Protein AF-A0A661HU20-F1 (afdb_monomer)

pLDDT: mean 93.43, std 5.73, range [69.31, 98.5]

Solvent-accessible surface area (backbone atoms only — not comparable to full-atom values): 5996 Å² total; per-residue (Å²): 107,47,65,55,34,50,47,43,26,57,32,35,50,51,34,36,49,37,51,43,40,39,70,72,67,55,75,50,69,66,49,55,52,54,26,52,54,33,50,52,51,39,53,55,47,49,54,54,61,74,68,38,86,86,56,47,74,68,50,52,53,52,50,52,53,41,51,56,48,46,62,59,48,49,56,50,66,79,40,53,89,80,53,78,61,56,67,56,41,42,54,47,26,51,52,39,26,57,50,29,52,51,47,23,54,52,46,52,60,71,76,105

Mean predicted aligned error: 3.09 Å

Secondary structure (DSSP, 8-state):
-HHHHHHHHHHHHHHHHHHHHHHTT---HHHHHHHHHHHHHHHHHHHHHHT-TT--HHHHHHHHHHHHHHHHHHHHHHTGGG---HHHHHHHHHHHHHHHHHHHHHHHHHT-

Sequence (112 aa):
IVDLAGKQRMLSQRIAKYYISYQAGIKDKNSVIQMNDAVTSFNSAHKKLMSNKTNSAAINAELKKVDKLWKIVYKFYMNIEKGGLPVIVYKTTDDIMKKMNNVTQMYVKLNK

Foldseek 3Di:
DLVLLVLLLVLLVLLLVLLVCVLVVVVDPVSLVSNVVSLVSNVVSLVCQCPDPLDDPVLNVLSVVLVVLNVVLVVCNVPSVVPDDSVSSVVSSVVSNVSSVVSSVVVVVSVD

Structure (mmCIF, N/CA/C/O backbone):
data_AF-A0A661HU20-F1
#
_entry.id   AF-A0A661HU20-F1
#
loop_
_atom_site.group_PDB
_atom_site.id
_atom_site.type_symbol
_atom_site.label_atom_id
_atom_site.label_alt_id
_atom_site.label_comp_id
_atom_site.label_asym_id
_atom_site.label_entity_id
_atom_site.label_seq_id
_atom_site.pdbx_PDB_ins_code
_atom_site.Cartn_x
_atom_site.Cartn_y
_atom_site.Cartn_z
_atom_site.occupancy
_atom_site.B_iso_or_equiv
_atom_site.auth_seq_id
_atom_site.auth_comp_id
_atom_site.auth_asym_id
_atom_site.auth_atom_id
_atom_site.pdbx_PDB_model_num
ATOM 1 N N . ILE A 1 1 ? -7.833 10.259 8.177 1.00 91.62 1 ILE A N 1
ATOM 2 C CA . ILE A 1 1 ? -7.454 8.818 8.265 1.00 91.62 1 ILE A CA 1
ATOM 3 C C . ILE A 1 1 ? -8.128 7.987 7.176 1.00 91.62 1 ILE A C 1
ATOM 5 O O . ILE A 1 1 ? -7.414 7.304 6.452 1.00 91.62 1 ILE A O 1
ATOM 9 N N . VAL A 1 2 ? -9.455 8.081 7.014 1.00 94.31 2 VAL A N 1
ATOM 10 C CA . VAL A 1 2 ? -10.203 7.407 5.930 1.00 94.31 2 VAL A CA 1
ATOM 11 C C . VAL A 1 2 ? -9.582 7.684 4.557 1.00 94.31 2 VAL A C 1
ATOM 13 O O . VAL A 1 2 ? -9.225 6.738 3.858 1.00 94.31 2 VAL A O 1
ATOM 16 N N . ASP A 1 3 ? -9.335 8.953 4.220 1.00 94.50 3 ASP A N 1
ATOM 17 C CA . ASP A 1 3 ? -8.734 9.331 2.930 1.00 94.50 3 ASP A CA 1
ATOM 18 C C . ASP A 1 3 ? -7.323 8.776 2.752 1.00 94.50 3 ASP A C 1
ATOM 20 O O . ASP A 1 3 ? -6.937 8.348 1.665 1.00 94.50 3 ASP A O 1
ATOM 24 N N . LEU A 1 4 ? -6.553 8.724 3.841 1.00 94.81 4 LEU A N 1
ATOM 25 C CA . LEU A 1 4 ? -5.199 8.182 3.836 1.00 94.81 4 LEU A CA 1
ATOM 26 C C . LEU A 1 4 ? -5.212 6.678 3.532 1.00 94.81 4 LEU A C 1
ATOM 28 O O . LEU A 1 4 ? -4.425 6.216 2.707 1.00 94.81 4 LEU A O 1
ATOM 32 N N . ALA A 1 5 ? -6.137 5.930 4.143 1.00 94.50 5 ALA A N 1
ATOM 33 C CA . ALA A 1 5 ? -6.369 4.523 3.827 1.00 94.50 5 ALA A CA 1
ATOM 34 C C . ALA A 1 5 ? -6.879 4.348 2.387 1.00 94.50 5 ALA A C 1
ATOM 36 O O . ALA A 1 5 ? -6.391 3.490 1.654 1.00 94.50 5 ALA A O 1
ATOM 37 N N . GLY A 1 6 ? -7.793 5.216 1.942 1.00 94.12 6 GLY A N 1
ATOM 38 C CA . GLY A 1 6 ? -8.309 5.215 0.575 1.00 94.12 6 GLY A CA 1
ATOM 39 C C . GLY A 1 6 ? -7.208 5.417 -0.469 1.00 94.12 6 GLY A C 1
ATOM 40 O O . GLY A 1 6 ? -7.167 4.684 -1.459 1.00 94.12 6 GLY A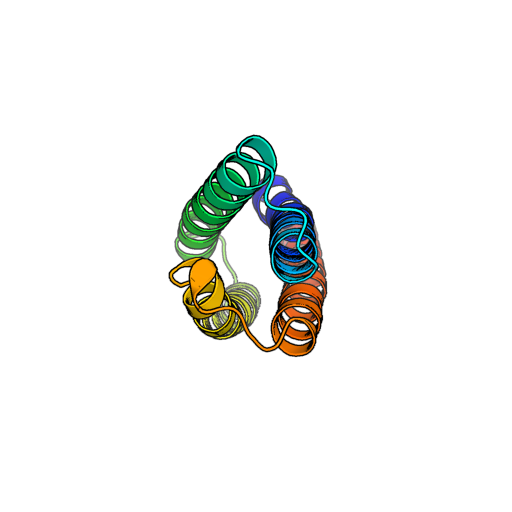 O 1
ATOM 41 N N . LYS A 1 7 ? -6.275 6.344 -0.212 1.00 95.62 7 LYS A N 1
ATOM 42 C CA . LYS A 1 7 ? -5.129 6.657 -1.079 1.00 95.62 7 LYS A CA 1
ATOM 43 C C . LYS A 1 7 ? -4.171 5.474 -1.239 1.00 95.62 7 LYS A C 1
ATOM 45 O O . LYS A 1 7 ? -3.591 5.317 -2.310 1.00 95.62 7 LYS A O 1
ATOM 50 N N . GLN A 1 8 ? -4.031 4.612 -0.230 1.00 94.31 8 GLN A N 1
ATOM 51 C CA . GLN A 1 8 ? -3.169 3.423 -0.311 1.00 94.31 8 GLN A CA 1
ATOM 52 C C . GLN A 1 8 ? -3.609 2.446 -1.409 1.00 94.31 8 GLN A C 1
ATOM 54 O O . GLN A 1 8 ? -2.753 1.864 -2.070 1.00 94.31 8 GLN A O 1
ATOM 59 N N . ARG A 1 9 ? -4.922 2.316 -1.664 1.00 95.38 9 ARG A N 1
ATOM 60 C CA . ARG A 1 9 ? -5.448 1.504 -2.778 1.00 95.38 9 ARG A CA 1
ATOM 61 C C . ARG A 1 9 ? -4.909 2.000 -4.114 1.00 95.38 9 ARG A C 1
ATOM 63 O O . ARG A 1 9 ? -4.273 1.245 -4.842 1.00 95.38 9 ARG A O 1
ATOM 70 N N . MET A 1 10 ? -5.103 3.290 -4.389 1.00 96.06 10 MET A N 1
ATOM 71 C CA . MET A 1 10 ? -4.636 3.922 -5.622 1.00 96.06 10 MET A CA 1
ATOM 72 C C . MET A 1 10 ? -3.117 3.811 -5.758 1.00 96.06 10 MET A C 1
ATOM 74 O O . MET A 1 10 ? -2.630 3.413 -6.811 1.00 96.06 10 MET A O 1
ATOM 78 N N . LEU A 1 11 ? -2.373 4.092 -4.684 1.00 97.06 11 LEU A N 1
ATOM 79 C CA . LEU A 1 11 ? -0.916 3.998 -4.697 1.00 97.06 11 LEU A CA 1
ATOM 80 C C . LEU A 1 11 ? -0.450 2.575 -5.025 1.00 97.06 11 LEU A C 1
ATOM 82 O O . LEU A 1 11 ? 0.397 2.426 -5.896 1.00 97.06 11 LEU A O 1
ATOM 86 N N . SER A 1 12 ? -1.033 1.536 -4.413 1.00 96.38 12 SER A N 1
ATOM 87 C CA . SER A 1 12 ? -0.648 0.140 -4.684 1.00 96.38 12 SER A CA 1
ATOM 88 C C . SER A 1 12 ? -0.781 -0.236 -6.165 1.00 96.38 12 SER A C 1
ATOM 90 O O . SER A 1 12 ? 0.151 -0.790 -6.745 1.00 96.38 12 SER A O 1
ATOM 92 N N . GLN A 1 13 ? -1.886 0.159 -6.800 1.00 96.31 13 GLN A N 1
ATOM 93 C CA . GLN A 1 13 ? -2.138 -0.086 -8.220 1.00 96.31 13 GLN A CA 1
ATOM 94 C C . GLN A 1 13 ? -1.247 0.775 -9.123 1.00 96.31 13 GLN A C 1
ATOM 96 O O . GLN A 1 13 ? -0.730 0.303 -10.134 1.00 96.31 13 GLN A O 1
ATOM 101 N N . ARG A 1 14 ? -1.008 2.035 -8.741 1.00 95.94 14 ARG A N 1
ATOM 102 C CA . ARG A 1 14 ? -0.120 2.946 -9.471 1.00 95.94 14 ARG A CA 1
ATOM 103 C C . ARG A 1 14 ? 1.315 2.425 -9.506 1.00 95.94 14 ARG A C 1
ATOM 105 O O . ARG A 1 14 ? 1.956 2.476 -10.551 1.00 95.94 14 ARG A O 1
ATOM 112 N N . ILE A 1 15 ? 1.801 1.899 -8.385 1.00 94.62 15 ILE A N 1
ATOM 113 C CA . ILE A 1 15 ? 3.132 1.301 -8.306 1.00 94.62 15 ILE A CA 1
ATOM 114 C C . ILE A 1 15 ? 3.204 0.047 -9.191 1.00 94.62 15 ILE A C 1
ATOM 116 O O . ILE A 1 15 ? 4.142 -0.083 -9.976 1.00 94.62 15 ILE A O 1
ATOM 120 N N . ALA A 1 16 ? 2.196 -0.832 -9.126 1.00 94.31 16 ALA A N 1
ATOM 121 C CA . ALA A 1 16 ? 2.124 -2.026 -9.969 1.00 94.31 16 ALA A CA 1
ATOM 122 C C . ALA A 1 16 ? 2.192 -1.679 -11.461 1.00 94.31 16 ALA A C 1
ATOM 124 O O . ALA A 1 16 ? 2.978 -2.273 -12.197 1.00 94.31 16 ALA A O 1
ATOM 125 N N . LYS A 1 17 ? 1.421 -0.669 -11.887 1.00 95.00 17 LYS A N 1
ATOM 126 C CA . LYS A 1 17 ? 1.413 -0.167 -13.264 1.00 95.00 17 LYS A CA 1
ATOM 127 C C . LYS A 1 17 ? 2.819 0.214 -13.723 1.00 95.00 17 LYS A C 1
ATOM 129 O O . LYS A 1 17 ? 3.282 -0.318 -14.725 1.00 95.00 17 LYS A O 1
ATOM 134 N N . TYR A 1 18 ? 3.504 1.097 -12.996 1.00 94.19 18 TYR A N 1
ATOM 135 C CA . TYR A 1 18 ? 4.831 1.555 -13.416 1.00 94.19 18 TYR A CA 1
ATOM 136 C C . TYR A 1 18 ? 5.870 0.439 -13.403 1.00 94.19 18 TYR A C 1
ATOM 138 O O . TYR A 1 18 ? 6.680 0.359 -14.323 1.00 94.19 18 TYR A O 1
ATOM 146 N N . TYR A 1 19 ? 5.819 -0.449 -12.408 1.00 92.69 19 TYR A N 1
ATOM 147 C CA . TYR A 1 19 ? 6.715 -1.595 -12.357 1.00 92.69 19 TYR A CA 1
ATOM 148 C C . TYR A 1 19 ? 6.541 -2.499 -13.578 1.00 92.69 19 TYR A C 1
ATOM 150 O O . TYR A 1 19 ? 7.511 -2.795 -14.268 1.00 92.69 19 TYR A O 1
ATOM 158 N N . ILE A 1 20 ? 5.304 -2.901 -13.879 1.00 92.44 20 ILE A N 1
ATOM 159 C CA . ILE A 1 20 ? 5.002 -3.783 -15.012 1.00 92.44 20 ILE A CA 1
ATOM 160 C C . ILE A 1 20 ? 5.379 -3.107 -16.333 1.00 92.44 20 ILE A C 1
ATOM 162 O O . ILE A 1 20 ? 5.992 -3.748 -17.181 1.00 92.44 20 ILE A O 1
ATOM 166 N N . SER A 1 21 ? 5.087 -1.813 -16.493 1.00 92.38 21 SER A N 1
ATOM 167 C CA . SER A 1 21 ? 5.495 -1.048 -17.677 1.00 92.38 21 SER A CA 1
ATOM 168 C C . SER A 1 21 ? 7.015 -1.021 -17.851 1.00 92.38 21 SER A C 1
ATOM 170 O O . SER A 1 21 ? 7.502 -1.275 -18.952 1.00 92.38 21 SER A O 1
ATOM 172 N N . TYR A 1 22 ? 7.772 -0.796 -16.773 1.00 92.00 22 TYR A N 1
ATOM 173 C CA . TYR A 1 22 ? 9.234 -0.845 -16.814 1.00 92.00 22 TYR A CA 1
ATOM 174 C C . TYR A 1 22 ? 9.742 -2.240 -17.211 1.00 92.00 22 TYR A C 1
ATOM 176 O O . TYR A 1 22 ? 10.618 -2.358 -18.069 1.00 92.00 22 TYR A O 1
ATOM 184 N N . GLN A 1 23 ? 9.169 -3.303 -16.629 1.00 90.75 23 GLN A N 1
ATOM 185 C CA . GLN A 1 23 ? 9.517 -4.692 -16.961 1.00 90.75 23 GLN A CA 1
ATOM 186 C C . GLN A 1 23 ? 9.169 -5.063 -18.410 1.00 90.75 23 GLN A C 1
ATOM 188 O O . GLN A 1 23 ? 9.839 -5.904 -18.999 1.00 90.75 23 GLN A O 1
ATOM 193 N N . ALA A 1 24 ? 8.166 -4.413 -19.001 1.00 91.12 24 ALA A N 1
ATOM 194 C CA . ALA A 1 24 ? 7.800 -4.567 -20.407 1.00 91.12 24 ALA A CA 1
ATOM 195 C C . ALA A 1 24 ? 8.707 -3.775 -21.375 1.00 91.12 24 ALA A C 1
ATOM 197 O O . ALA A 1 24 ? 8.430 -3.724 -22.569 1.00 91.12 24 ALA A O 1
ATOM 198 N N . GLY A 1 25 ? 9.776 -3.137 -20.882 1.00 89.50 25 GLY A N 1
ATOM 199 C CA . GLY A 1 25 ? 10.728 -2.380 -21.699 1.00 89.50 25 GLY A CA 1
ATOM 200 C C . GLY A 1 25 ? 10.399 -0.893 -21.854 1.00 89.50 25 GLY A C 1
ATOM 201 O O . GLY A 1 25 ? 11.186 -0.159 -22.451 1.00 89.50 25 GLY A O 1
ATOM 202 N N . ILE A 1 26 ? 9.298 -0.409 -21.268 1.00 88.69 26 ILE A N 1
ATOM 203 C CA . ILE A 1 26 ? 8.929 1.014 -21.278 1.00 88.69 26 ILE A CA 1
ATOM 204 C C . ILE A 1 26 ? 9.703 1.725 -20.160 1.00 88.69 26 ILE A C 1
ATOM 206 O O . ILE A 1 26 ? 9.202 1.945 -19.057 1.00 88.69 26 ILE A O 1
ATOM 210 N N . LYS A 1 27 ? 10.968 2.054 -20.439 1.00 85.75 27 LYS A N 1
ATOM 211 C CA . LYS A 1 27 ? 11.925 2.633 -19.478 1.00 85.75 27 LYS A CA 1
ATOM 212 C C . LYS A 1 27 ? 11.958 4.164 -19.511 1.00 85.75 27 LYS A C 1
ATOM 214 O O . LYS A 1 27 ? 13.020 4.780 -19.561 1.00 85.75 27 LYS A O 1
ATOM 219 N N . ASP A 1 28 ? 10.786 4.784 -19.497 1.00 88.69 28 ASP A N 1
ATOM 220 C CA . ASP A 1 28 ? 10.666 6.239 -19.406 1.00 88.69 28 ASP A CA 1
ATOM 221 C C . ASP A 1 28 ? 11.128 6.745 -18.022 1.00 88.69 28 ASP A C 1
ATOM 223 O O . ASP A 1 28 ? 10.706 6.233 -16.979 1.00 88.69 28 ASP A O 1
ATOM 227 N N . LYS A 1 29 ? 11.987 7.776 -18.009 1.00 87.88 29 LYS A N 1
ATOM 228 C CA . LYS A 1 29 ? 12.517 8.378 -16.773 1.00 87.88 29 LYS A CA 1
ATOM 229 C C . LYS A 1 29 ? 11.397 8.908 -15.879 1.00 87.88 29 LYS A C 1
ATOM 231 O O . LYS A 1 29 ? 11.467 8.742 -14.661 1.00 87.88 29 LYS A O 1
ATOM 236 N N . ASN A 1 30 ? 10.351 9.492 -16.466 1.00 89.44 30 ASN A N 1
ATOM 237 C CA . ASN A 1 30 ? 9.233 10.023 -15.692 1.00 89.44 30 ASN A CA 1
ATOM 238 C C . ASN A 1 30 ? 8.483 8.901 -14.963 1.00 89.44 30 ASN A C 1
ATOM 240 O O . ASN A 1 30 ? 8.137 9.052 -13.798 1.00 89.44 30 ASN A O 1
ATOM 244 N N . SER A 1 31 ? 8.287 7.749 -15.597 1.00 88.06 31 SER A N 1
ATOM 245 C CA . SER A 1 31 ? 7.624 6.582 -15.011 1.00 88.06 31 SER A CA 1
ATOM 246 C C . SER A 1 31 ? 8.381 6.033 -13.800 1.00 88.06 31 SER A C 1
ATOM 248 O O . SER A 1 31 ? 7.756 5.692 -12.795 1.00 88.06 31 SER A O 1
ATOM 250 N N . VAL A 1 32 ? 9.719 6.017 -13.848 1.00 89.31 32 VAL A N 1
ATOM 251 C CA . VAL A 1 32 ? 10.560 5.624 -12.702 1.00 89.31 32 VAL A CA 1
ATOM 252 C C . VAL A 1 32 ? 10.419 6.618 -11.546 1.00 89.31 32 VAL A C 1
ATOM 254 O O . VAL A 1 32 ? 10.211 6.202 -10.406 1.00 89.31 32 VAL A O 1
ATOM 257 N N . ILE A 1 33 ? 10.462 7.924 -11.831 1.00 92.06 33 ILE A N 1
ATOM 258 C CA . ILE A 1 33 ? 10.263 8.977 -10.820 1.00 92.06 33 ILE A CA 1
ATOM 259 C C . ILE A 1 33 ? 8.882 8.834 -10.168 1.00 92.06 33 ILE A C 1
ATOM 261 O O . ILE A 1 33 ? 8.771 8.724 -8.949 1.00 92.06 33 ILE A O 1
ATOM 265 N N . GLN A 1 34 ? 7.828 8.725 -10.977 1.00 92.19 34 GLN A N 1
ATOM 266 C CA . GLN A 1 34 ? 6.452 8.608 -10.493 1.00 92.19 34 GLN A CA 1
ATOM 267 C C . GLN A 1 34 ? 6.216 7.327 -9.680 1.00 92.19 34 GLN A C 1
ATOM 269 O O . GLN A 1 34 ? 5.406 7.319 -8.749 1.00 92.19 34 GLN A O 1
ATOM 274 N N . MET A 1 35 ? 6.914 6.238 -10.008 1.00 92.56 35 MET A N 1
ATOM 275 C CA . MET A 1 35 ? 6.907 5.025 -9.195 1.00 92.56 35 MET A CA 1
ATOM 276 C C . MET A 1 35 ? 7.563 5.265 -7.833 1.00 92.56 35 MET A C 1
ATOM 278 O O . MET A 1 35 ? 6.967 4.920 -6.813 1.00 92.56 35 MET A O 1
ATOM 282 N N . ASN A 1 36 ? 8.750 5.874 -7.801 1.00 93.19 36 ASN A N 1
ATOM 283 C CA . ASN A 1 36 ? 9.475 6.166 -6.562 1.00 93.19 36 ASN A CA 1
ATOM 284 C C . ASN A 1 36 ? 8.671 7.090 -5.634 1.00 93.19 36 ASN A C 1
ATOM 286 O O . ASN A 1 36 ? 8.576 6.836 -4.428 1.00 93.19 36 ASN A O 1
ATOM 290 N N . ASP A 1 37 ? 8.007 8.097 -6.198 1.00 95.75 37 ASP A N 1
ATOM 291 C CA . ASP A 1 37 ? 7.114 8.993 -5.462 1.00 95.75 37 ASP A CA 1
ATOM 292 C C . ASP A 1 37 ? 5.913 8.241 -4.881 1.00 95.75 37 ASP A C 1
ATOM 294 O O . ASP A 1 37 ? 5.520 8.452 -3.725 1.00 95.75 37 ASP A O 1
ATOM 298 N N . ALA A 1 38 ? 5.333 7.320 -5.657 1.00 96.00 38 ALA A N 1
ATOM 299 C CA . ALA A 1 38 ? 4.222 6.495 -5.206 1.00 96.00 38 ALA A CA 1
ATOM 300 C C . ALA A 1 38 ? 4.645 5.521 -4.092 1.00 96.00 38 ALA A C 1
ATOM 302 O O . ALA A 1 38 ? 3.928 5.396 -3.097 1.00 96.00 38 ALA A O 1
ATOM 303 N N . VAL A 1 39 ? 5.821 4.892 -4.204 1.00 96.25 39 VAL A N 1
ATOM 304 C CA . VAL A 1 39 ? 6.413 4.017 -3.175 1.00 96.25 39 VAL A CA 1
ATOM 305 C C . VAL A 1 39 ? 6.670 4.794 -1.881 1.00 96.25 39 VAL A C 1
ATOM 307 O O . VAL A 1 39 ? 6.285 4.348 -0.797 1.00 96.25 39 VAL A O 1
ATOM 310 N N . THR A 1 40 ? 7.261 5.985 -1.981 1.00 96.50 40 THR A N 1
ATOM 311 C CA . THR A 1 40 ? 7.535 6.863 -0.833 1.00 96.50 40 THR A CA 1
ATOM 312 C C . THR A 1 40 ? 6.241 7.307 -0.156 1.00 96.50 40 THR A C 1
ATOM 314 O O . THR A 1 40 ? 6.091 7.203 1.066 1.00 96.50 40 THR A O 1
ATOM 317 N N . SER A 1 41 ? 5.260 7.725 -0.959 1.00 96.94 41 SER A N 1
ATOM 318 C CA . SER A 1 41 ? 3.928 8.096 -0.482 1.00 96.94 41 SER A CA 1
ATOM 319 C C . SER A 1 41 ? 3.231 6.930 0.215 1.00 96.94 41 SER A C 1
ATOM 321 O O . SER A 1 41 ? 2.624 7.130 1.270 1.00 96.94 41 SER A O 1
ATOM 323 N N . PHE A 1 42 ? 3.329 5.716 -0.339 1.00 97.44 42 PHE A N 1
ATOM 324 C CA . PHE A 1 42 ? 2.740 4.519 0.252 1.00 97.44 42 PHE A CA 1
ATOM 325 C C . PHE A 1 42 ? 3.370 4.230 1.615 1.00 97.44 42 PHE A C 1
ATOM 327 O O . PHE A 1 42 ? 2.647 4.116 2.602 1.00 97.44 42 PHE A O 1
ATOM 334 N N . ASN A 1 43 ? 4.703 4.207 1.696 1.00 96.38 43 ASN A N 1
ATOM 335 C CA . ASN A 1 43 ? 5.448 3.985 2.936 1.00 96.38 43 ASN A CA 1
ATOM 336 C C . ASN A 1 43 ? 5.068 4.979 4.041 1.00 96.38 43 ASN A C 1
ATOM 338 O O . ASN A 1 43 ? 4.764 4.583 5.168 1.00 96.38 43 ASN A O 1
ATOM 342 N N . SER A 1 44 ? 5.073 6.275 3.721 1.00 96.94 44 SER A N 1
ATOM 343 C CA . SER A 1 44 ? 4.762 7.337 4.684 1.00 96.94 44 SER A CA 1
ATOM 344 C C . SER A 1 44 ? 3.328 7.223 5.205 1.00 96.94 44 SER A C 1
ATOM 346 O O . SER A 1 44 ? 3.086 7.245 6.414 1.00 96.94 44 SER A O 1
ATOM 348 N N . ALA A 1 45 ? 2.366 7.033 4.301 1.00 96.94 45 ALA A N 1
ATOM 349 C CA . ALA A 1 45 ? 0.968 6.873 4.670 1.00 96.94 45 ALA A CA 1
ATOM 350 C C . ALA A 1 45 ? 0.719 5.578 5.463 1.00 96.94 45 ALA A C 1
ATOM 352 O O . ALA A 1 45 ? -0.014 5.612 6.448 1.00 96.94 45 ALA A O 1
ATOM 353 N N . HIS A 1 46 ? 1.369 4.466 5.107 1.00 97.94 46 HIS A N 1
ATOM 354 C CA . HIS A 1 46 ? 1.222 3.199 5.820 1.00 97.94 46 HIS A CA 1
ATOM 355 C C . HIS A 1 46 ? 1.740 3.290 7.262 1.00 97.94 46 HIS A C 1
ATOM 357 O O . HIS A 1 46 ? 1.044 2.883 8.191 1.00 97.94 46 HIS A O 1
ATOM 363 N N . LYS A 1 47 ? 2.906 3.921 7.474 1.00 97.56 47 LYS A N 1
ATOM 364 C CA . LYS A 1 47 ? 3.443 4.192 8.820 1.00 97.56 47 LYS A CA 1
ATOM 365 C C . LYS A 1 47 ? 2.461 4.998 9.674 1.00 97.56 47 LYS A C 1
ATOM 367 O O . LYS A 1 47 ? 2.191 4.614 10.807 1.00 97.56 47 LYS A O 1
ATOM 372 N N . LYS A 1 48 ? 1.880 6.066 9.113 1.00 97.75 48 LYS A N 1
ATOM 373 C CA . LYS A 1 48 ? 0.875 6.898 9.800 1.00 97.75 48 LYS A CA 1
ATOM 374 C C . LYS A 1 48 ? -0.390 6.119 10.168 1.00 97.75 48 LYS A C 1
ATOM 376 O O . LYS A 1 48 ? -0.950 6.344 11.236 1.00 97.75 48 LYS A O 1
ATOM 381 N N . LEU A 1 49 ? -0.850 5.219 9.295 1.00 97.69 49 LEU A N 1
ATOM 382 C CA . LEU A 1 49 ? -2.007 4.363 9.575 1.00 97.69 49 LEU A CA 1
ATOM 383 C C . LEU A 1 49 ? -1.696 3.363 10.691 1.00 97.69 49 LEU A C 1
ATOM 385 O O . LEU A 1 49 ? -2.495 3.220 11.609 1.00 97.69 49 LEU A O 1
ATOM 389 N N . MET A 1 50 ? -0.527 2.721 10.655 1.00 97.81 50 MET A N 1
ATOM 390 C CA . MET A 1 50 ? -0.076 1.777 11.684 1.00 97.81 50 MET A CA 1
ATOM 391 C C . MET A 1 50 ? 0.096 2.426 13.066 1.00 97.81 50 MET A C 1
ATOM 393 O O . MET A 1 50 ? -0.153 1.773 14.074 1.00 97.81 50 MET A O 1
ATOM 397 N N . SER A 1 51 ? 0.496 3.701 13.129 1.00 97.25 51 SER A N 1
ATOM 398 C CA . SER A 1 51 ? 0.678 4.443 14.387 1.00 97.25 51 SER A CA 1
ATOM 399 C C . SER A 1 51 ? -0.581 5.167 14.879 1.00 97.25 51 SER A C 1
ATOM 401 O O . SER A 1 51 ? -0.520 5.918 15.854 1.00 97.25 51 SER A O 1
ATOM 403 N N . ASN A 1 52 ? -1.712 5.033 14.186 1.00 96.75 52 ASN A N 1
ATOM 404 C CA . ASN A 1 52 ? -2.924 5.759 14.536 1.00 96.75 52 ASN A CA 1
ATOM 405 C C . ASN A 1 52 ? -3.563 5.186 15.815 1.00 96.75 52 ASN A C 1
ATOM 407 O O . ASN A 1 52 ? -4.005 4.039 15.851 1.00 96.75 52 ASN A O 1
ATOM 411 N N . LYS A 1 53 ? -3.672 6.029 16.848 1.00 95.69 53 LYS A N 1
ATOM 412 C CA . LYS A 1 53 ? -4.215 5.675 18.170 1.00 95.69 53 LYS A CA 1
ATOM 413 C C . LYS A 1 53 ? -5.688 5.250 18.148 1.00 95.69 53 LYS A C 1
ATOM 415 O O . LYS A 1 53 ? -6.125 4.565 19.059 1.00 95.69 53 LYS A O 1
ATOM 420 N N . THR A 1 54 ? -6.442 5.637 17.119 1.00 95.12 54 THR A N 1
ATOM 421 C CA . THR A 1 54 ? -7.866 5.277 16.975 1.00 95.12 54 THR A CA 1
ATOM 422 C C . THR A 1 54 ? -8.077 3.872 16.402 1.00 95.12 54 THR A C 1
ATOM 424 O O . THR A 1 54 ? -9.208 3.411 16.291 1.00 95.12 54 THR A O 1
ATOM 427 N N . ASN A 1 55 ? -7.013 3.158 16.023 1.00 97.62 55 ASN A N 1
ATOM 428 C CA . ASN A 1 55 ? -7.149 1.829 15.440 1.00 97.62 55 ASN A CA 1
ATOM 429 C C . ASN A 1 55 ? -7.730 0.823 16.439 1.00 97.62 55 ASN A C 1
ATOM 431 O O . ASN A 1 55 ? -7.164 0.584 17.504 1.00 97.62 55 ASN A O 1
ATOM 435 N N . SER A 1 56 ? -8.787 0.126 16.025 1.00 97.38 56 SER A N 1
ATOM 436 C CA . SER A 1 56 ? -9.222 -1.093 16.703 1.00 97.38 56 SER A CA 1
ATOM 437 C C . SER A 1 56 ? -8.219 -2.236 16.492 1.00 97.38 56 SER A C 1
ATOM 439 O O . SER A 1 56 ? -7.401 -2.219 15.562 1.00 97.38 56 SER A O 1
ATOM 441 N N . ALA A 1 57 ? -8.309 -3.283 17.318 1.00 97.50 57 ALA A N 1
ATOM 442 C CA . ALA A 1 57 ? -7.497 -4.492 17.158 1.00 97.50 57 ALA A CA 1
ATOM 443 C C . ALA A 1 57 ? -7.639 -5.109 15.752 1.00 97.50 57 ALA A C 1
ATOM 445 O O . ALA A 1 57 ? -6.649 -5.531 15.154 1.00 97.50 57 ALA A O 1
ATOM 446 N N . ALA A 1 58 ? -8.853 -5.085 15.192 1.00 97.62 58 ALA A N 1
ATOM 447 C CA . ALA A 1 58 ? -9.131 -5.589 13.853 1.00 97.62 58 ALA A CA 1
ATOM 448 C C . ALA A 1 58 ? -8.448 -4.746 12.757 1.00 97.62 58 ALA A C 1
ATOM 450 O O . ALA A 1 58 ? -7.851 -5.308 11.838 1.00 97.62 58 ALA A O 1
ATOM 451 N N . ILE A 1 59 ? -8.470 -3.410 12.870 1.00 98.06 59 ILE A N 1
ATOM 452 C CA . ILE A 1 59 ? -7.769 -2.516 11.930 1.00 98.06 59 ILE A CA 1
ATOM 453 C C . ILE A 1 59 ? -6.260 -2.776 11.982 1.00 98.06 59 ILE A C 1
ATOM 455 O O . ILE A 1 59 ? -5.625 -2.954 10.943 1.00 98.06 59 ILE A O 1
ATOM 459 N N . ASN A 1 60 ? -5.689 -2.870 13.186 1.00 98.50 60 ASN A N 1
ATOM 460 C CA . ASN A 1 60 ? -4.268 -3.172 13.366 1.00 98.50 60 ASN A CA 1
ATOM 461 C C . ASN A 1 60 ? -3.884 -4.538 12.774 1.00 98.50 60 ASN A C 1
ATOM 463 O O . ASN A 1 60 ? -2.804 -4.680 12.200 1.00 98.50 60 ASN A O 1
ATOM 467 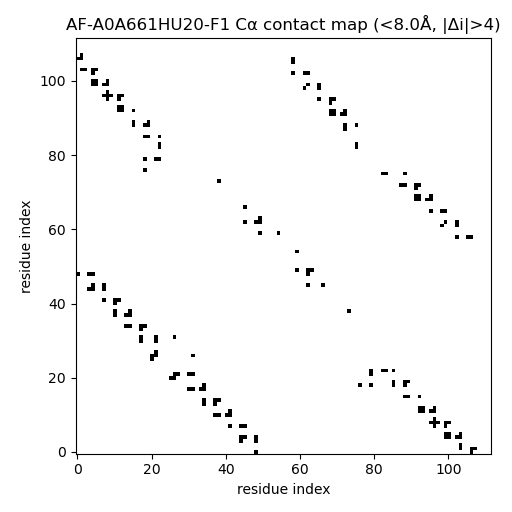N N . ALA A 1 61 ? -4.755 -5.544 12.882 1.00 98.31 61 ALA A N 1
ATOM 468 C CA . ALA A 1 61 ? -4.520 -6.857 12.290 1.00 98.31 61 ALA A CA 1
ATOM 469 C C . ALA A 1 61 ? -4.490 -6.803 10.752 1.00 98.31 61 ALA A C 1
ATOM 471 O O . ALA A 1 61 ? -3.591 -7.385 10.142 1.00 98.31 61 ALA A O 1
ATOM 472 N N . GLU A 1 62 ? -5.420 -6.085 10.115 1.00 98.12 62 GLU A N 1
ATOM 473 C CA . GLU A 1 62 ? -5.421 -5.925 8.654 1.00 98.12 62 GLU A CA 1
ATOM 474 C C . GLU A 1 62 ? -4.236 -5.091 8.157 1.00 98.12 62 GLU A C 1
ATOM 476 O O . GLU A 1 62 ? -3.572 -5.487 7.197 1.00 98.12 62 GLU A O 1
ATOM 481 N N . LEU A 1 63 ? -3.888 -3.998 8.842 1.00 98.44 63 LEU A N 1
ATOM 482 C CA . LEU A 1 63 ? -2.714 -3.198 8.489 1.00 98.44 63 LEU A CA 1
ATOM 483 C C . LEU A 1 63 ? -1.413 -4.009 8.599 1.00 98.44 63 LEU A C 1
ATOM 485 O O . LEU A 1 63 ? -0.573 -3.920 7.709 1.00 98.44 63 LEU A O 1
ATOM 489 N N . LYS A 1 64 ? -1.274 -4.888 9.602 1.00 98.50 64 LYS A N 1
ATOM 490 C CA . LYS A 1 64 ? -0.135 -5.823 9.695 1.00 98.50 64 LYS A CA 1
ATOM 491 C C . LYS A 1 64 ? -0.076 -6.808 8.524 1.00 98.50 64 LYS A C 1
ATOM 493 O O . LYS A 1 64 ? 1.016 -7.182 8.098 1.00 98.50 64 LYS A O 1
ATOM 498 N N . LYS A 1 65 ? -1.220 -7.259 7.996 1.00 98.31 65 LYS A N 1
ATOM 499 C CA . LYS A 1 65 ? -1.247 -8.104 6.786 1.00 98.31 65 LYS A CA 1
ATOM 500 C C . LYS A 1 65 ? -0.766 -7.309 5.572 1.00 98.31 65 LYS A C 1
ATOM 502 O O . LYS A 1 65 ? 0.033 -7.827 4.797 1.00 98.31 65 LYS A O 1
ATOM 507 N N . VAL A 1 66 ? -1.209 -6.058 5.440 1.00 98.19 66 VAL A N 1
ATOM 508 C CA . VAL A 1 66 ? -0.740 -5.148 4.385 1.00 98.19 66 VAL A CA 1
ATOM 509 C C . VAL A 1 66 ? 0.765 -4.897 4.499 1.00 98.19 66 VAL A C 1
ATOM 511 O O . VAL A 1 66 ? 1.447 -5.007 3.489 1.00 98.19 66 VAL A O 1
ATOM 514 N N . ASP A 1 67 ? 1.304 -4.665 5.699 1.00 98.19 67 ASP A N 1
ATOM 515 C CA . ASP A 1 67 ? 2.747 -4.479 5.928 1.00 98.19 67 ASP A CA 1
ATOM 516 C C . ASP A 1 67 ? 3.573 -5.680 5.435 1.00 98.19 67 ASP A C 1
ATOM 518 O O . ASP A 1 67 ? 4.585 -5.517 4.751 1.00 98.19 67 ASP A O 1
ATOM 522 N N . LYS A 1 68 ? 3.116 -6.907 5.721 1.00 97.94 68 LYS A N 1
ATOM 523 C CA . LYS A 1 68 ? 3.774 -8.137 5.248 1.00 97.94 68 LYS A CA 1
ATOM 524 C C . LYS A 1 68 ? 3.799 -8.219 3.722 1.00 97.94 68 LYS A C 1
ATOM 526 O O . LYS A 1 68 ? 4.855 -8.477 3.150 1.00 97.94 68 LYS A O 1
ATOM 531 N N . LEU A 1 69 ? 2.660 -7.980 3.069 1.00 97.00 69 LEU A N 1
ATOM 532 C CA . LEU A 1 69 ? 2.566 -7.975 1.604 1.00 97.00 69 LEU A CA 1
ATOM 533 C C . LEU A 1 69 ? 3.429 -6.865 0.999 1.00 97.00 69 LEU A C 1
ATOM 535 O O . LEU A 1 69 ? 4.144 -7.083 0.023 1.00 97.00 69 LEU A O 1
ATOM 539 N N . TRP A 1 70 ? 3.417 -5.687 1.617 1.00 96.69 70 TRP A N 1
ATOM 540 C CA . TRP A 1 70 ? 4.192 -4.542 1.170 1.00 96.69 70 TRP A CA 1
ATOM 541 C C . TRP A 1 70 ? 5.699 -4.811 1.214 1.00 96.69 70 TRP A C 1
ATOM 543 O O . TRP A 1 70 ? 6.398 -4.538 0.243 1.00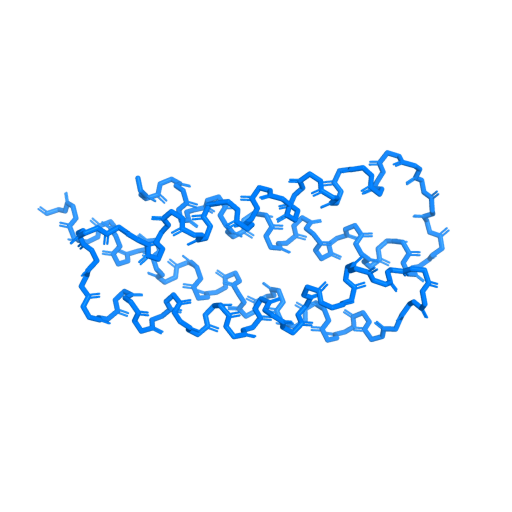 96.69 70 TRP A O 1
ATOM 553 N N . LYS A 1 71 ? 6.204 -5.445 2.279 1.00 94.69 71 LYS A N 1
ATOM 554 C CA . LYS A 1 71 ? 7.614 -5.865 2.385 1.00 94.69 71 LYS A CA 1
ATOM 5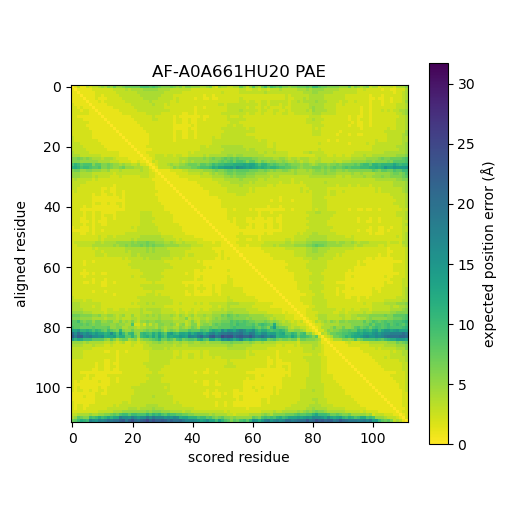55 C C . LYS A 1 71 ? 8.048 -6.834 1.285 1.00 94.69 71 LYS A C 1
ATOM 557 O O . LYS A 1 71 ? 9.229 -6.855 0.943 1.00 94.69 71 LYS A O 1
ATOM 562 N N . ILE A 1 72 ? 7.130 -7.634 0.739 1.00 91.75 72 ILE A N 1
ATOM 563 C CA . ILE A 1 72 ? 7.416 -8.523 -0.395 1.00 91.75 72 ILE A CA 1
ATOM 564 C C . ILE A 1 72 ? 7.631 -7.683 -1.653 1.00 91.75 72 ILE A C 1
ATOM 566 O O . ILE A 1 72 ? 8.696 -7.764 -2.262 1.00 91.75 72 ILE A O 1
ATOM 570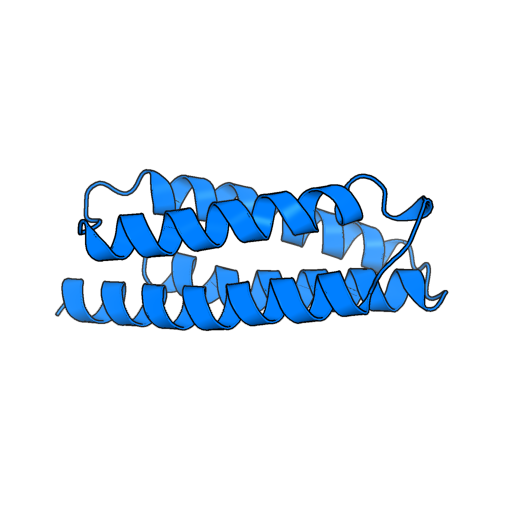 N N . VAL A 1 73 ? 6.665 -6.831 -2.009 1.00 91.19 73 VAL A N 1
ATOM 571 C CA . VAL A 1 73 ? 6.741 -6.031 -3.246 1.00 91.19 73 VAL A CA 1
ATOM 572 C C . VAL A 1 73 ? 7.814 -4.946 -3.197 1.00 91.19 73 VAL A C 1
ATOM 574 O O . VAL A 1 73 ? 8.445 -4.670 -4.212 1.00 91.19 73 VAL A O 1
ATOM 577 N N . TYR A 1 74 ? 8.104 -4.391 -2.017 1.00 91.88 74 TYR A N 1
ATOM 578 C CA . TYR A 1 74 ? 9.123 -3.354 -1.835 1.00 91.88 74 TYR A CA 1
ATOM 579 C C . TYR A 1 74 ? 10.515 -3.780 -2.328 1.00 91.88 74 TYR A C 1
ATOM 581 O O . TYR A 1 74 ? 11.256 -2.971 -2.885 1.00 91.88 74 TYR A O 1
ATOM 589 N N . LYS A 1 75 ? 10.852 -5.070 -2.199 1.00 90.38 75 LYS A N 1
ATOM 590 C CA . LYS A 1 75 ? 12.132 -5.625 -2.668 1.00 90.38 75 LYS A CA 1
ATOM 591 C C . LYS A 1 75 ? 12.292 -5.542 -4.188 1.00 90.38 75 LYS A C 1
ATOM 593 O O . LYS A 1 75 ? 13.404 -5.303 -4.660 1.00 90.38 75 LYS A O 1
ATOM 598 N N . PHE A 1 76 ? 11.195 -5.715 -4.928 1.00 88.25 76 PHE A N 1
ATOM 599 C CA . PHE A 1 76 ? 11.181 -5.627 -6.389 1.00 88.25 76 PHE A CA 1
ATOM 600 C C . PHE A 1 76 ? 11.368 -4.185 -6.856 1.00 88.25 76 PHE A C 1
ATOM 602 O O . PHE A 1 76 ? 12.098 -3.948 -7.812 1.00 88.25 76 PHE A O 1
ATOM 609 N N . TYR A 1 77 ? 10.785 -3.212 -6.150 1.00 85.06 77 TYR A N 1
ATOM 610 C CA . TYR A 1 77 ? 10.969 -1.795 -6.482 1.00 85.06 77 TYR A CA 1
ATOM 611 C C . TYR A 1 77 ? 12.396 -1.323 -6.214 1.00 85.06 77 TYR A C 1
ATOM 613 O O . TYR A 1 77 ? 12.960 -0.592 -7.021 1.00 85.06 77 TYR A O 1
ATOM 621 N N . MET A 1 78 ? 13.011 -1.790 -5.124 1.00 85.38 78 MET A N 1
ATOM 622 C CA . MET A 1 78 ? 14.388 -1.416 -4.787 1.00 85.38 78 MET A CA 1
ATOM 623 C C . MET A 1 78 ? 15.439 -1.959 -5.754 1.00 85.38 78 MET A C 1
ATOM 625 O O . MET A 1 78 ? 16.547 -1.439 -5.803 1.00 85.38 78 MET A O 1
ATOM 629 N N . ASN A 1 79 ? 15.098 -2.990 -6.523 1.00 84.38 79 ASN A N 1
ATOM 630 C CA . ASN A 1 79 ? 15.977 -3.600 -7.513 1.00 84.38 79 ASN A CA 1
ATOM 631 C C . ASN A 1 79 ? 15.282 -3.686 -8.877 1.00 84.38 79 ASN A C 1
ATOM 633 O O . ASN A 1 79 ? 15.388 -4.705 -9.558 1.00 84.38 79 ASN A O 1
ATOM 637 N N . ILE A 1 80 ? 14.548 -2.639 -9.269 1.00 81.94 80 ILE A N 1
ATOM 638 C CA . ILE A 1 80 ? 13.711 -2.674 -10.476 1.00 81.94 80 ILE A CA 1
ATOM 639 C C . ILE A 1 80 ? 14.493 -3.029 -11.753 1.00 81.94 80 ILE A C 1
ATOM 641 O O . ILE A 1 80 ? 13.954 -3.703 -12.630 1.00 81.94 80 ILE A O 1
ATOM 645 N N . GLU A 1 81 ? 15.773 -2.659 -11.827 1.00 79.00 81 GLU A N 1
ATOM 646 C CA . GLU A 1 81 ? 16.659 -2.957 -12.961 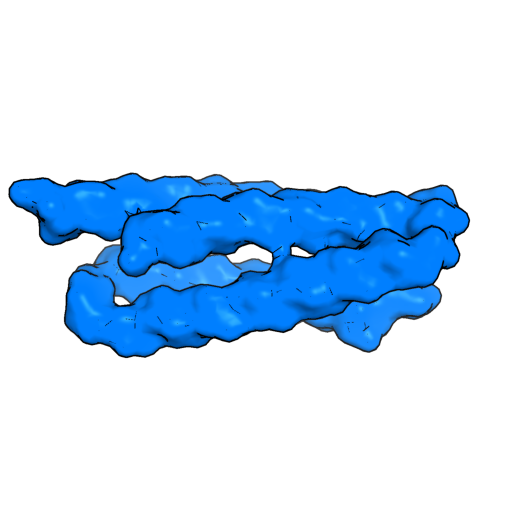1.00 79.00 81 GLU A CA 1
ATOM 647 C C . GLU A 1 81 ? 17.011 -4.445 -13.091 1.00 79.00 81 GLU A C 1
ATOM 649 O O . GLU A 1 81 ? 17.170 -4.929 -14.209 1.00 79.00 81 GLU A O 1
ATOM 654 N N . LYS A 1 82 ? 17.076 -5.189 -11.973 1.00 79.75 82 LYS A N 1
ATOM 655 C CA . LYS A 1 82 ? 17.265 -6.655 -11.988 1.00 79.75 82 LYS A CA 1
ATOM 656 C C . LYS A 1 82 ? 16.048 -7.376 -12.569 1.00 79.75 82 LYS A C 1
ATOM 658 O O . LYS A 1 82 ? 16.162 -8.498 -13.051 1.00 79.75 82 LYS A O 1
ATOM 663 N N . GLY A 1 83 ? 14.897 -6.713 -12.507 1.00 69.31 83 GLY A N 1
ATOM 664 C CA . GLY A 1 83 ? 13.627 -7.192 -13.009 1.00 69.31 83 GLY A CA 1
ATOM 665 C C . GLY A 1 83 ? 13.013 -8.356 -12.239 1.00 69.31 83 GLY A C 1
ATOM 666 O O . GLY A 1 83 ? 13.410 -8.669 -11.116 1.00 69.31 83 GLY A O 1
A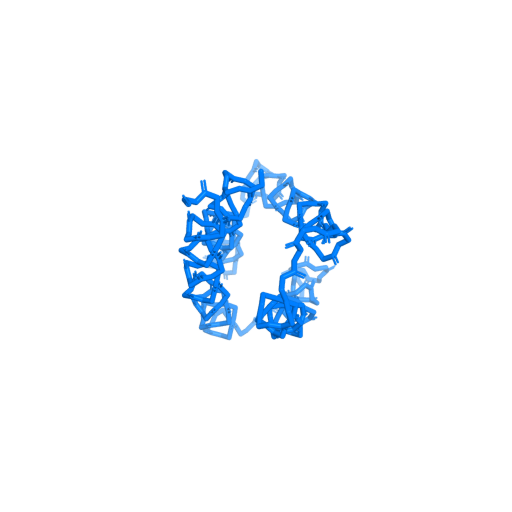TOM 667 N N . GLY A 1 84 ? 12.002 -8.971 -12.853 1.00 74.50 84 GLY A N 1
ATOM 668 C CA . GLY A 1 84 ? 11.456 -10.261 -12.430 1.00 74.50 84 GLY A CA 1
ATOM 669 C C . GLY A 1 84 ? 10.037 -10.251 -11.848 1.00 74.50 84 GLY A C 1
ATOM 670 O O . GLY A 1 84 ? 9.617 -9.370 -11.111 1.00 74.50 84 GLY A O 1
ATOM 671 N N . LEU A 1 85 ? 9.300 -11.321 -12.153 1.00 87.00 85 LEU A N 1
ATOM 672 C CA . LEU A 1 85 ? 8.015 -11.700 -11.546 1.00 87.00 85 LEU A CA 1
ATOM 673 C C . LEU A 1 85 ? 6.930 -10.588 -11.524 1.00 87.00 85 LEU A C 1
ATOM 675 O O . LEU A 1 85 ? 6.293 -10.378 -10.486 1.00 87.00 85 LEU A O 1
ATOM 679 N N . PRO A 1 86 ? 6.616 -9.930 -12.663 1.00 88.81 86 PRO A N 1
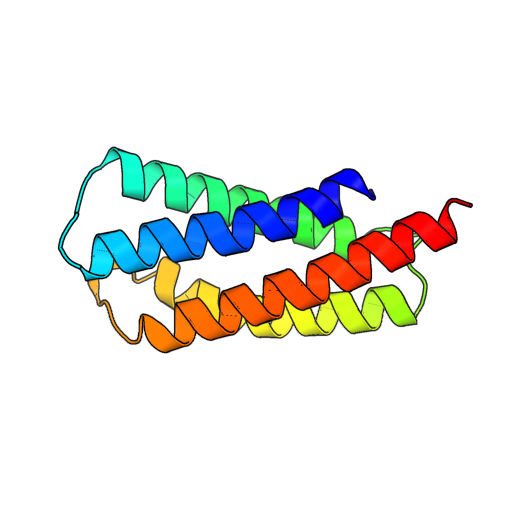ATOM 680 C CA . PRO A 1 86 ? 5.545 -8.925 -12.744 1.00 88.81 86 PRO A CA 1
ATOM 681 C C . PRO A 1 86 ? 4.181 -9.464 -12.287 1.00 88.81 86 PRO A C 1
ATOM 683 O O . PRO A 1 86 ? 3.393 -8.731 -11.695 1.00 88.81 86 PRO A O 1
ATOM 686 N N . VAL A 1 87 ? 3.928 -10.763 -12.473 1.00 90.56 87 VAL A N 1
ATOM 687 C CA . VAL A 1 87 ? 2.723 -11.444 -11.973 1.00 90.56 87 VAL A CA 1
ATOM 688 C C . VAL A 1 87 ? 2.654 -11.433 -10.442 1.00 90.56 87 VAL A C 1
ATOM 690 O O . VAL A 1 87 ? 1.572 -11.262 -9.884 1.00 90.56 87 VAL A O 1
ATOM 693 N N . ILE A 1 88 ? 3.786 -11.584 -9.744 1.00 90.88 88 ILE A N 1
ATOM 694 C CA . ILE A 1 88 ? 3.829 -11.526 -8.274 1.00 90.88 88 ILE A CA 1
ATOM 695 C C . ILE A 1 88 ? 3.569 -10.103 -7.798 1.00 90.88 88 ILE A C 1
ATOM 697 O O . ILE A 1 88 ? 2.786 -9.913 -6.867 1.00 90.88 88 ILE A O 1
ATOM 701 N N . VAL A 1 89 ? 4.186 -9.109 -8.444 1.00 92.69 89 VAL A N 1
ATOM 702 C CA . VAL A 1 89 ? 3.942 -7.697 -8.128 1.00 92.69 89 VAL A CA 1
ATOM 703 C C . VAL A 1 89 ? 2.471 -7.352 -8.333 1.00 92.69 89 VAL A C 1
ATOM 705 O O . VAL A 1 89 ? 1.849 -6.804 -7.424 1.00 92.69 89 VAL A O 1
ATOM 708 N N . TYR A 1 90 ? 1.887 -7.745 -9.465 1.00 94.44 90 TYR A N 1
ATOM 709 C CA . TYR A 1 90 ? 0.468 -7.549 -9.748 1.00 94.44 90 TYR A CA 1
ATOM 710 C C . TYR A 1 90 ? -0.431 -8.200 -8.689 1.00 94.44 90 TYR A C 1
ATOM 712 O O . TYR A 1 90 ? -1.201 -7.507 -8.031 1.00 94.44 90 TYR A O 1
ATOM 720 N N . LYS A 1 91 ? -0.291 -9.513 -8.452 1.00 95.62 91 LYS A N 1
ATOM 721 C CA . LYS A 1 91 ? -1.129 -10.236 -7.480 1.00 95.62 91 LYS A CA 1
ATOM 722 C C . LYS A 1 91 ? -1.004 -9.657 -6.071 1.00 95.62 91 LYS A C 1
ATOM 724 O O . LYS A 1 91 ? -2.001 -9.446 -5.392 1.00 95.62 91 LYS A O 1
ATOM 729 N N . THR A 1 92 ? 0.217 -9.344 -5.644 1.00 95.31 92 THR A N 1
ATOM 730 C CA . THR A 1 92 ? 0.457 -8.850 -4.283 1.00 95.31 92 THR A CA 1
ATOM 731 C C . THR A 1 92 ? -0.070 -7.426 -4.092 1.00 95.31 92 THR A C 1
ATOM 733 O O . THR A 1 92 ? -0.607 -7.100 -3.035 1.00 95.31 92 THR A O 1
ATOM 736 N N . THR A 1 93 ? 0.053 -6.559 -5.101 1.00 95.94 93 THR A N 1
ATOM 737 C CA . THR A 1 93 ? -0.514 -5.199 -5.050 1.00 95.94 93 THR A CA 1
ATOM 738 C C . THR A 1 93 ? -2.040 -5.193 -5.160 1.00 95.94 93 THR A C 1
ATOM 740 O O . THR A 1 93 ? -2.680 -4.360 -4.517 1.00 95.94 93 THR A O 1
ATOM 743 N N . ASP A 1 94 ? -2.637 -6.141 -5.885 1.00 97.00 94 ASP A N 1
ATOM 744 C CA . ASP A 1 94 ? -4.086 -6.376 -5.896 1.00 97.00 94 ASP A CA 1
ATOM 745 C C . ASP A 1 94 ? -4.600 -6.842 -4.520 1.00 97.00 94 ASP A C 1
ATOM 747 O O . ASP A 1 94 ? -5.568 -6.292 -3.988 1.00 97.00 94 ASP A O 1
ATOM 751 N N . ASP A 1 95 ? -3.889 -7.758 -3.859 1.00 97.94 95 ASP A N 1
ATOM 752 C CA . ASP A 1 95 ? -4.217 -8.170 -2.490 1.00 97.94 95 ASP A CA 1
ATOM 753 C C . ASP A 1 95 ? -4.102 -7.011 -1.489 1.00 97.94 95 ASP A C 1
ATOM 755 O O . ASP A 1 95 ? -4.967 -6.841 -0.622 1.00 97.94 95 ASP A O 1
ATOM 759 N N . ILE A 1 96 ? -3.069 -6.170 -1.622 1.00 98.06 96 ILE A N 1
ATOM 760 C CA . ILE A 1 96 ? -2.938 -4.933 -0.840 1.00 98.06 96 ILE A CA 1
ATOM 761 C C . ILE A 1 96 ? -4.137 -4.017 -1.092 1.00 98.06 96 ILE A C 1
ATOM 763 O O . ILE A 1 96 ? -4.719 -3.512 -0.132 1.00 98.06 96 ILE A O 1
ATOM 767 N N . MET A 1 97 ? -4.539 -3.814 -2.348 1.00 97.94 97 MET A N 1
ATOM 768 C CA . MET A 1 97 ? -5.683 -2.972 -2.697 1.00 97.94 97 MET A CA 1
ATOM 769 C C . MET A 1 97 ? -6.968 -3.474 -2.028 1.00 97.94 97 MET A C 1
ATOM 771 O O . MET A 1 97 ? -7.664 -2.686 -1.382 1.00 97.94 97 MET A O 1
ATOM 775 N N . LYS A 1 98 ? -7.271 -4.774 -2.131 1.00 98.19 98 LYS A N 1
ATOM 776 C CA . LYS A 1 98 ? -8.461 -5.383 -1.511 1.00 98.19 98 LYS A CA 1
ATOM 777 C C . LYS A 1 98 ? -8.454 -5.217 0.007 1.00 98.19 98 LYS A C 1
ATOM 779 O O . LYS A 1 98 ? -9.460 -4.820 0.596 1.00 98.19 98 LYS A O 1
ATOM 784 N N . LYS A 1 99 ? -7.307 -5.446 0.652 1.00 98.06 99 LYS A N 1
ATOM 785 C CA . LYS A 1 99 ? -7.157 -5.257 2.103 1.00 98.06 99 LYS A CA 1
ATOM 786 C C . LYS A 1 99 ? -7.296 -3.802 2.515 1.00 98.06 99 LYS A C 1
ATOM 788 O O . LYS A 1 99 ? -8.000 -3.509 3.475 1.00 98.06 99 LYS A O 1
ATOM 793 N N . MET A 1 100 ? -6.693 -2.880 1.770 1.00 98.06 100 MET A N 1
ATOM 794 C CA . MET A 1 100 ? -6.829 -1.454 2.048 1.00 98.06 100 MET A CA 1
ATOM 795 C C . MET A 1 100 ? -8.259 -0.963 1.828 1.00 98.06 100 MET A C 1
ATOM 797 O O . MET A 1 100 ? -8.708 -0.099 2.571 1.00 98.06 100 MET A O 1
ATOM 801 N N . ASN A 1 101 ? -9.009 -1.553 0.893 1.00 97.81 101 ASN A N 1
ATOM 802 C CA . ASN A 1 101 ? -10.443 -1.299 0.757 1.00 97.81 101 ASN A CA 1
ATOM 803 C C . ASN A 1 101 ? -11.219 -1.691 2.014 1.00 97.81 101 ASN A C 1
ATOM 805 O O . ASN A 1 101 ? -12.005 -0.890 2.518 1.00 97.81 101 ASN A O 1
ATOM 809 N N . ASN A 1 102 ? -10.943 -2.878 2.556 1.00 97.75 102 ASN A N 1
ATOM 810 C CA . ASN A 1 102 ? -11.530 -3.310 3.819 1.00 97.75 102 ASN A CA 1
ATOM 811 C C . ASN A 1 102 ? -11.146 -2.360 4.970 1.00 97.75 102 ASN A C 1
ATOM 813 O O . ASN A 1 102 ? -12.018 -1.859 5.673 1.00 97.75 102 ASN A O 1
ATOM 817 N N . VAL A 1 103 ? -9.861 -2.016 5.108 1.00 97.62 103 VAL A N 1
ATOM 818 C CA . VAL A 1 103 ? -9.382 -1.067 6.131 1.00 97.62 103 VAL A CA 1
ATOM 819 C C . VAL A 1 103 ? -10.081 0.293 6.019 1.00 97.62 103 VAL A C 1
ATOM 821 O O . VAL A 1 103 ? -10.508 0.846 7.031 1.00 97.62 103 VAL A O 1
ATOM 824 N N . THR A 1 104 ? -10.249 0.835 4.809 1.00 97.50 104 THR A N 1
ATOM 825 C CA . THR A 1 104 ? -10.994 2.084 4.594 1.00 97.50 104 THR A CA 1
ATOM 826 C C . THR A 1 104 ? -12.431 1.966 5.096 1.00 97.50 104 THR A C 1
ATOM 828 O O . THR A 1 104 ? -12.887 2.848 5.820 1.00 97.50 104 THR A O 1
ATOM 831 N N . GLN A 1 105 ? -13.134 0.877 4.772 1.00 97.44 105 GLN A N 1
ATOM 832 C CA . GLN A 1 105 ? -14.501 0.649 5.253 1.00 97.44 105 GLN A CA 1
ATOM 833 C C . GLN A 1 105 ? -14.566 0.520 6.780 1.00 97.44 105 GLN A C 1
ATOM 835 O O . GLN A 1 105 ? -15.488 1.049 7.398 1.00 97.44 105 GLN A O 1
ATOM 840 N N . MET A 1 106 ? -13.581 -0.133 7.403 1.00 97.31 106 MET A N 1
ATOM 841 C CA . MET A 1 106 ? -13.484 -0.231 8.862 1.00 97.31 106 MET A CA 1
ATOM 842 C C . MET A 1 106 ? -13.308 1.148 9.507 1.00 97.31 106 MET A C 1
ATOM 844 O O . MET A 1 106 ? -13.997 1.447 10.477 1.00 97.31 106 MET A O 1
ATOM 848 N N . TYR A 1 107 ? -12.458 2.016 8.946 1.00 96.75 107 TYR A N 1
ATOM 849 C CA . TYR A 1 107 ? -12.323 3.395 9.428 1.00 96.75 107 TYR A CA 1
ATOM 850 C C . TYR A 1 107 ? -13.594 4.223 9.239 1.00 96.75 107 TYR A C 1
ATOM 852 O O . TYR A 1 107 ? -13.918 5.030 10.101 1.00 96.75 107 TYR A O 1
ATOM 860 N N . VAL A 1 108 ? -14.323 4.035 8.134 1.00 95.69 108 VAL A N 1
ATOM 861 C CA . VAL A 1 108 ? -15.612 4.714 7.928 1.00 95.69 108 VAL A CA 1
ATOM 862 C C . VAL A 1 108 ? -16.613 4.303 9.005 1.00 95.69 108 VAL A C 1
ATOM 864 O O . VAL A 1 108 ? -17.293 5.165 9.542 1.00 95.69 108 VAL A O 1
ATOM 867 N N . LYS A 1 109 ? -16.688 3.010 9.343 1.00 95.12 109 LYS A N 1
ATOM 868 C CA . LYS A 1 109 ? -17.582 2.506 10.398 1.00 95.12 109 LYS A CA 1
ATOM 869 C C . LYS A 1 109 ? -17.189 2.981 11.796 1.00 95.12 109 LYS A C 1
ATOM 871 O O . LYS A 1 109 ? -18.072 3.191 12.605 1.00 95.12 109 LYS A O 1
ATOM 876 N N . LEU A 1 110 ? -15.893 3.134 12.071 1.00 90.56 110 LEU A N 1
ATOM 877 C CA . LEU A 1 110 ? -15.393 3.638 13.355 1.00 90.56 110 LEU A CA 1
ATOM 878 C C . LEU A 1 110 ? -15.742 5.121 13.583 1.00 90.56 110 LEU A C 1
ATOM 880 O O . LEU A 1 110 ? -15.867 5.552 14.721 1.00 90.56 110 LEU A O 1
ATOM 884 N N . ASN A 1 111 ? -15.853 5.897 12.502 1.00 79.94 111 ASN A N 1
ATOM 885 C CA . ASN A 1 111 ? -16.143 7.333 12.543 1.00 79.94 111 ASN 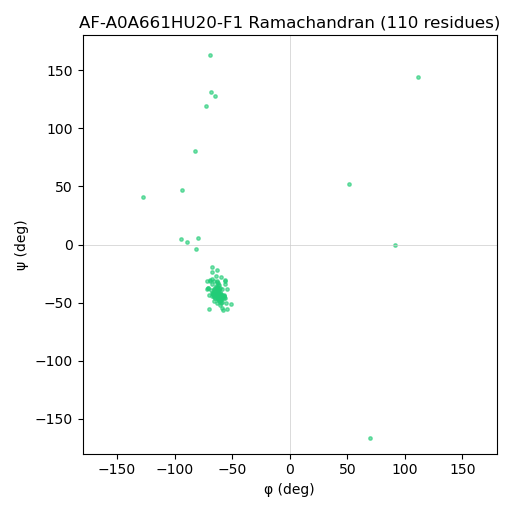A CA 1
ATOM 886 C C . ASN A 1 111 ? -17.643 7.657 12.392 1.00 79.94 111 ASN A C 1
ATOM 888 O O . ASN A 1 111 ? -17.985 8.829 12.238 1.00 79.94 111 ASN A O 1
ATOM 892 N N . LYS A 1 112 ? -18.505 6.637 12.347 1.00 69.88 112 LYS A N 1
ATOM 893 C CA . LYS A 1 112 ? -19.964 6.772 12.413 1.00 69.88 112 LYS A CA 1
ATOM 894 C C . LYS A 1 112 ? -20.416 6.507 13.838 1.00 69.88 112 LYS A C 1
ATOM 896 O O . LYS A 1 112 ? -21.353 7.209 14.261 1.00 69.88 112 LYS A O 1
#

Radius of gyration: 14.3 Å; Cα contacts (8 Å, |Δi|>4): 106; chains: 1; bounding box: 37×22×40 Å

Nearest PDB structures (foldseek):
  4tvq-assembly2_C  TM=6.471E-01  e=1.752E-01  Homo sapiens
  3va9-assembly1_A  TM=7.118E-01  e=6.342E-01  Rhodopseudomonas palustris CGA009
  3rqe-assembly1_D  TM=5.993E-01  e=6.011E-01  Homo sapiens
  1yo7-assembly2_B  TM=3.786E-01  e=9.252E+00  Escherichia coli